Protein AF-A0AAV0N0J2-F1 (afdb_monomer_lite)

Structure (mmCIF, N/CA/C/O backbone):
data_AF-A0AAV0N0J2-F1
#
_entry.id   AF-A0AAV0N0J2-F1
#
loop_
_atom_site.group_PDB
_atom_site.id
_atom_site.type_symbol
_atom_site.label_atom_id
_atom_site.label_alt_id
_atom_site.label_comp_id
_atom_site.label_asym_id
_atom_site.label_entity_id
_atom_site.label_seq_id
_atom_site.pdbx_PDB_ins_code
_atom_site.Cartn_x
_atom_site.Cartn_y
_atom_site.Cartn_z
_atom_site.occupancy
_atom_site.B_iso_or_equiv
_atom_site.auth_seq_id
_atom_site.auth_comp_id
_atom_site.auth_asym_id
_atom_site.auth_atom_id
_atom_site.pdbx_PDB_model_num
ATOM 1 N N . THR A 1 1 ? -34.318 4.533 3.999 1.00 32.94 1 THR A N 1
ATOM 2 C CA . THR A 1 1 ? -33.590 4.376 5.271 1.00 32.94 1 THR A CA 1
ATOM 3 C C . THR A 1 1 ? -32.309 3.668 4.911 1.00 32.94 1 THR A C 1
ATOM 5 O O . THR A 1 1 ? -32.373 2.502 4.565 1.00 32.94 1 THR A O 1
ATOM 8 N N . LEU A 1 2 ? -31.208 4.404 4.753 1.00 43.38 2 LEU A N 1
ATOM 9 C CA . LEU A 1 2 ? -29.936 3.811 4.339 1.00 43.38 2 LEU A CA 1
ATOM 10 C C . LEU A 1 2 ? -29.206 3.418 5.614 1.00 43.38 2 LEU A C 1
ATOM 12 O O . LEU A 1 2 ? -28.840 4.277 6.413 1.00 43.38 2 LEU A O 1
ATOM 16 N N . GLU A 1 3 ? -29.138 2.112 5.825 1.00 39.50 3 GLU A N 1
ATOM 17 C CA . GLU A 1 3 ? -28.487 1.470 6.952 1.00 3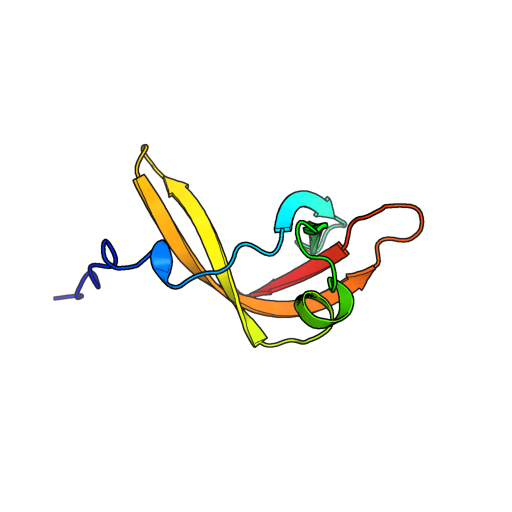9.50 3 GLU A CA 1
ATOM 18 C C . GLU A 1 3 ? -27.018 1.889 6.960 1.00 39.50 3 GLU A C 1
ATOM 20 O O . GLU A 1 3 ? -26.222 1.498 6.107 1.00 39.50 3 GLU A O 1
ATOM 25 N N . ALA A 1 4 ? -26.670 2.747 7.917 1.00 49.09 4 ALA A N 1
ATOM 26 C CA . ALA A 1 4 ? -25.299 2.887 8.352 1.00 49.09 4 ALA A CA 1
ATOM 27 C C . ALA A 1 4 ? -24.922 1.534 8.957 1.00 49.09 4 ALA A C 1
ATOM 29 O O . ALA A 1 4 ? -25.321 1.230 10.080 1.00 49.09 4 ALA A O 1
ATOM 30 N N . VAL A 1 5 ? -24.233 0.701 8.176 1.00 46.62 5 VAL A N 1
ATOM 31 C CA . VAL A 1 5 ? -23.641 -0.540 8.669 1.00 46.62 5 VAL A CA 1
ATOM 32 C C . VAL A 1 5 ? -22.557 -0.145 9.663 1.00 46.62 5 VAL A C 1
ATOM 34 O O . VAL A 1 5 ? -21.426 0.203 9.329 1.00 46.62 5 VAL A O 1
ATOM 37 N N . GLU A 1 6 ? -22.995 -0.117 10.911 1.00 49.78 6 GLU A N 1
ATOM 38 C CA . GLU A 1 6 ? -22.223 -0.105 12.132 1.00 49.78 6 GLU A CA 1
ATOM 39 C C . GLU A 1 6 ? -21.055 -1.088 12.000 1.00 49.78 6 GLU A C 1
ATOM 41 O O . GLU A 1 6 ? -21.232 -2.298 12.023 1.00 49.78 6 GLU A O 1
ATOM 46 N N . THR A 1 7 ? -19.840 -0.573 11.813 1.00 48.00 7 THR A N 1
ATOM 47 C CA . THR A 1 7 ? -18.619 -1.386 11.906 1.00 48.00 7 THR A CA 1
ATOM 48 C C . THR A 1 7 ? -17.709 -0.769 12.963 1.00 48.00 7 THR A C 1
ATOM 50 O O . THR A 1 7 ? -16.569 -0.396 12.711 1.00 48.00 7 THR A O 1
ATOM 53 N N . ALA A 1 8 ? -18.262 -0.592 14.167 1.00 47.81 8 ALA A N 1
ATOM 54 C CA . ALA A 1 8 ? -17.458 -0.493 15.386 1.00 47.81 8 ALA A CA 1
ATOM 55 C C . ALA A 1 8 ? -16.946 -1.883 15.822 1.00 47.81 8 ALA A C 1
ATOM 57 O O . ALA A 1 8 ? -16.040 -1.986 16.648 1.00 47.81 8 ALA A O 1
ATOM 58 N N . GLU A 1 9 ? -17.473 -2.959 15.230 1.00 46.84 9 GLU A N 1
ATOM 59 C CA . GLU A 1 9 ? -16.925 -4.300 15.362 1.00 46.84 9 GLU A CA 1
ATOM 60 C C . GLU A 1 9 ? -15.770 -4.500 14.367 1.00 46.84 9 GLU A C 1
ATOM 62 O O . GLU A 1 9 ? -15.955 -4.501 13.154 1.00 46.84 9 GLU A O 1
ATOM 67 N N . SER A 1 10 ? -14.575 -4.757 14.906 1.00 55.03 10 SER A N 1
ATOM 68 C CA . SER A 1 10 ? -13.493 -5.523 14.270 1.00 55.03 10 SER A CA 1
ATOM 69 C C . SER A 1 10 ? -12.321 -4.827 13.565 1.00 55.03 10 SER A C 1
ATOM 71 O O . SER A 1 10 ? -11.773 -5.368 12.606 1.00 55.03 10 SER A O 1
ATOM 73 N N . VAL A 1 11 ? -11.746 -3.768 14.147 1.00 57.09 11 VAL A N 1
ATOM 74 C CA . VAL A 1 11 ? -10.304 -3.497 13.898 1.00 57.09 11 VAL A CA 1
ATOM 75 C C . VAL A 1 11 ? -9.468 -4.784 14.104 1.00 57.09 11 VAL A C 1
ATOM 77 O O . VAL A 1 11 ? -8.516 -5.028 13.372 1.00 57.09 11 VAL A O 1
ATOM 80 N N . SER A 1 12 ? -9.899 -5.672 15.011 1.00 65.25 12 SER A N 1
ATOM 81 C CA . SER A 1 12 ? -9.311 -6.993 15.279 1.00 65.25 12 SER A CA 1
ATOM 82 C C . SER A 1 12 ? -9.324 -8.000 14.114 1.00 65.25 12 SER A C 1
ATOM 84 O O . SER A 1 12 ? -8.584 -8.976 14.185 1.00 65.25 12 SER A O 1
ATOM 86 N N . ASN A 1 13 ? -10.149 -7.820 13.073 1.00 87.25 13 ASN A N 1
ATOM 87 C CA . ASN A 1 13 ? -10.245 -8.771 11.950 1.00 87.25 13 ASN A CA 1
ATOM 88 C C . ASN A 1 13 ? -9.344 -8.409 10.762 1.00 87.25 13 ASN A C 1
ATOM 90 O O . ASN A 1 13 ? -9.258 -9.173 9.798 1.00 87.25 13 ASN A O 1
ATOM 94 N N . PHE A 1 14 ? -8.678 -7.256 10.808 1.00 90.69 14 PHE A N 1
ATOM 95 C CA . PHE A 1 14 ? -7.796 -6.806 9.742 1.00 90.69 14 PHE A CA 1
ATOM 96 C C . PHE A 1 14 ? -6.334 -6.948 10.149 1.00 90.69 14 PHE A C 1
ATOM 98 O O . PHE A 1 14 ? -5.965 -6.776 11.307 1.00 90.69 14 PHE A O 1
ATOM 105 N N . VAL A 1 15 ? -5.492 -7.245 9.162 1.00 92.62 15 VAL A N 1
ATOM 106 C CA . VAL A 1 15 ? -4.039 -7.262 9.324 1.00 92.62 15 VAL A CA 1
ATOM 107 C C . VAL A 1 15 ? -3.475 -6.076 8.564 1.00 92.62 15 VAL A C 1
ATOM 109 O O . VAL A 1 15 ? -3.693 -5.946 7.358 1.00 92.62 15 VAL A O 1
ATOM 112 N N . GLU A 1 16 ? -2.748 -5.217 9.270 1.00 93.81 16 GLU A N 1
ATOM 113 C CA . GLU A 1 16 ? -2.009 -4.125 8.652 1.00 93.81 16 GLU A CA 1
ATOM 114 C C . GLU A 1 16 ? -0.839 -4.693 7.839 1.00 93.81 16 GLU A C 1
ATOM 116 O O . GLU A 1 16 ? -0.064 -5.512 8.329 1.00 93.81 16 GLU A O 1
ATOM 121 N N . VAL A 1 17 ? -0.735 -4.283 6.574 1.00 95.94 17 VAL A N 1
ATOM 122 C CA . VAL A 1 17 ? 0.311 -4.756 5.645 1.00 95.94 17 VAL A CA 1
ATOM 123 C C . VAL A 1 17 ? 1.209 -3.632 5.128 1.00 95.94 17 VAL A C 1
ATOM 125 O O . VAL A 1 17 ? 2.227 -3.899 4.487 1.00 95.94 17 VAL A O 1
ATOM 128 N N . GLY A 1 18 ? 0.840 -2.381 5.394 1.00 96.06 18 GLY A N 1
ATOM 129 C CA . GLY A 1 18 ? 1.610 -1.198 5.044 1.00 96.06 18 GLY A CA 1
ATOM 130 C C . GLY A 1 18 ? 0.819 0.081 5.281 1.00 96.06 18 GLY A C 1
ATOM 131 O O . GLY A 1 18 ? -0.357 0.038 5.649 1.00 96.06 18 GLY A O 1
ATOM 132 N N . TYR A 1 19 ? 1.462 1.215 5.022 1.00 95.75 19 TYR A N 1
ATOM 133 C CA . TYR A 1 19 ? 0.852 2.539 5.129 1.00 95.75 19 TYR A CA 1
ATOM 134 C C . TYR A 1 19 ? 1.044 3.346 3.843 1.00 95.75 19 TYR A C 1
ATOM 136 O O . TYR A 1 19 ? 2.038 3.194 3.131 1.00 95.75 19 TYR A O 1
ATOM 144 N N . LEU A 1 20 ? 0.079 4.216 3.541 1.00 95.06 20 LEU A N 1
ATOM 145 C CA . LEU A 1 20 ? 0.144 5.140 2.407 1.00 95.06 20 LEU A CA 1
ATOM 146 C C . LEU A 1 20 ? 1.199 6.215 2.716 1.00 95.06 20 LEU A C 1
ATOM 148 O O . LEU A 1 20 ? 1.030 6.978 3.666 1.00 95.06 20 LEU A O 1
ATOM 152 N N . SER A 1 21 ? 2.289 6.263 1.947 1.00 94.75 21 SER A N 1
ATOM 153 C CA . SER A 1 21 ? 3.455 7.104 2.252 1.00 94.75 21 SER A CA 1
ATOM 154 C C . SER A 1 21 ? 3.533 8.380 1.413 1.00 94.75 21 SER A C 1
ATOM 156 O O . SER A 1 21 ? 3.916 9.432 1.921 1.00 94.75 21 SER A O 1
ATOM 158 N N . SER A 1 22 ? 3.179 8.326 0.127 1.00 93.94 22 SER A N 1
ATOM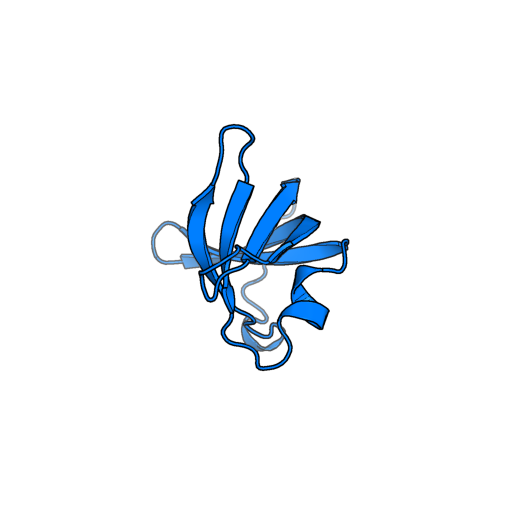 159 C CA . SER A 1 22 ? 3.213 9.498 -0.766 1.00 93.94 22 SER A CA 1
ATOM 160 C C . SER A 1 22 ? 2.374 9.291 -2.024 1.00 93.94 22 SER A C 1
ATOM 162 O O . SER A 1 22 ? 2.033 8.168 -2.373 1.00 93.94 22 SER A O 1
ATOM 164 N N . VAL A 1 23 ? 2.046 10.369 -2.734 1.00 94.19 23 VAL A N 1
ATOM 165 C CA . VAL A 1 23 ? 1.414 10.286 -4.061 1.00 94.19 23 VAL A CA 1
ATOM 166 C C . VAL A 1 23 ? 2.443 9.930 -5.140 1.00 94.19 23 VAL A C 1
ATOM 168 O O . VAL A 1 23 ? 3.631 10.227 -4.997 1.00 94.19 23 VAL A O 1
ATOM 171 N N . HIS A 1 24 ? 1.998 9.306 -6.230 1.00 93.94 24 HIS A N 1
ATOM 172 C CA . HIS A 1 24 ? 2.835 8.948 -7.371 1.00 93.94 24 HIS A CA 1
ATOM 173 C C . HIS A 1 24 ? 2.168 9.328 -8.699 1.00 93.94 24 HIS A C 1
ATOM 175 O O . HIS A 1 24 ? 0.969 9.138 -8.891 1.00 93.94 24 HIS A O 1
ATOM 181 N N . GLY A 1 25 ? 2.963 9.855 -9.632 1.00 91.25 25 GLY A N 1
ATOM 182 C CA . GLY A 1 25 ? 2.494 10.174 -10.980 1.00 91.25 25 GLY A CA 1
ATOM 183 C C . GLY A 1 25 ? 1.379 11.227 -11.023 1.00 91.25 25 GLY A C 1
ATOM 184 O O . GLY A 1 25 ? 1.262 12.077 -10.142 1.00 91.25 25 GLY A O 1
ATOM 185 N N . LEU A 1 26 ? 0.582 11.180 -12.095 1.00 93.25 26 LEU A N 1
ATOM 186 C CA . LEU A 1 26 ? -0.529 12.109 -12.365 1.00 93.25 26 LEU A CA 1
ATOM 187 C C . LEU A 1 26 ? -1.896 11.407 -12.446 1.00 93.25 26 LEU A C 1
ATOM 189 O O . LEU A 1 26 ? -2.916 12.070 -12.608 1.00 93.25 26 LEU A O 1
ATOM 193 N N . HIS A 1 27 ? -1.924 10.077 -12.323 1.00 90.06 27 HIS A N 1
ATOM 194 C CA . HIS A 1 27 ? -3.126 9.251 -12.501 1.00 90.06 27 HIS A CA 1
ATOM 195 C C . HIS A 1 27 ? -3.704 8.732 -11.176 1.00 90.06 27 HIS A C 1
ATOM 197 O O . HIS A 1 27 ? -4.467 7.771 -11.168 1.00 90.06 27 HIS A O 1
ATOM 203 N N . GLY A 1 28 ? -3.338 9.351 -10.050 1.00 89.19 28 GLY A N 1
ATOM 204 C CA . GLY A 1 28 ? -3.819 8.939 -8.728 1.00 89.19 28 GLY A CA 1
ATOM 205 C C . GLY A 1 28 ? -3.162 7.665 -8.191 1.00 89.19 28 GLY A C 1
ATOM 206 O O . GLY A 1 28 ? -3.747 6.989 -7.349 1.00 89.19 28 GLY A O 1
ATOM 207 N N . GLU A 1 29 ? -1.959 7.325 -8.664 1.00 95.50 29 GLU A N 1
ATOM 208 C CA . GLU A 1 29 ? -1.162 6.253 -8.067 1.00 95.50 29 GLU A CA 1
ATOM 209 C C . GLU A 1 29 ? -0.651 6.690 -6.683 1.00 95.50 29 GLU A C 1
ATOM 211 O O . GLU A 1 29 ? -0.401 7.872 -6.426 1.00 95.50 29 GLU A O 1
ATOM 216 N N . ILE A 1 30 ? -0.475 5.735 -5.772 1.00 95.44 30 ILE A N 1
ATOM 217 C CA . ILE A 1 30 ? -0.029 6.005 -4.399 1.00 95.44 30 ILE A CA 1
ATOM 218 C C . ILE A 1 30 ? 1.134 5.078 -4.050 1.00 95.44 30 ILE A C 1
ATOM 220 O O . ILE A 1 30 ? 1.102 3.888 -4.355 1.00 95.44 30 ILE A O 1
ATOM 224 N N . CYS A 1 31 ? 2.156 5.621 -3.392 1.00 96.75 31 CYS A N 1
ATOM 225 C CA . CYS A 1 31 ? 3.228 4.845 -2.789 1.00 96.75 31 CYS A CA 1
ATOM 226 C C . CYS A 1 31 ? 2.788 4.280 -1.432 1.00 96.75 31 CYS A C 1
ATOM 228 O O . CYS A 1 31 ? 2.260 5.012 -0.593 1.00 96.75 31 CYS A O 1
ATOM 230 N N . VAL A 1 32 ? 3.058 2.998 -1.206 1.00 97.31 32 VAL A N 1
ATOM 231 C CA . VAL A 1 32 ? 2.849 2.290 0.056 1.00 97.31 32 VAL A CA 1
ATOM 232 C C . VAL A 1 32 ? 4.168 1.744 0.560 1.00 97.31 32 VAL A C 1
ATOM 234 O O . VAL A 1 32 ? 4.891 1.063 -0.171 1.00 97.31 32 VAL A O 1
ATOM 237 N N . ASP A 1 33 ? 4.453 2.007 1.825 1.00 97.31 33 ASP A N 1
ATOM 238 C CA . ASP A 1 33 ? 5.596 1.419 2.503 1.00 97.31 33 ASP A CA 1
ATOM 239 C C . ASP A 1 33 ? 5.124 0.128 3.201 1.00 97.31 33 ASP A C 1
ATOM 241 O O . ASP A 1 33 ? 4.166 0.163 3.983 1.00 97.31 33 ASP A O 1
ATOM 245 N N . PRO A 1 34 ? 5.731 -1.032 2.893 1.00 97.00 34 PRO A N 1
ATOM 246 C CA . PRO A 1 34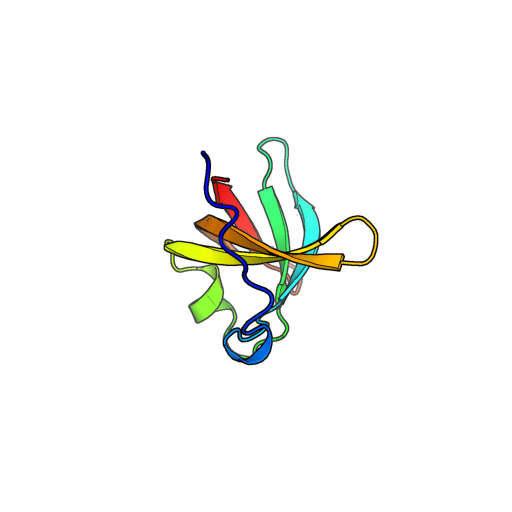 ? 5.329 -2.309 3.464 1.00 97.00 34 PRO A CA 1
ATOM 247 C C . PRO A 1 34 ? 5.693 -2.403 4.946 1.00 97.00 34 PRO A C 1
ATOM 249 O O . PRO A 1 34 ? 6.821 -2.107 5.336 1.00 97.00 34 PRO A O 1
ATOM 252 N N . THR A 1 35 ? 4.768 -2.925 5.750 1.00 96.56 35 THR A N 1
ATOM 253 C CA . THR A 1 35 ? 5.029 -3.390 7.129 1.00 96.56 35 THR A CA 1
ATOM 254 C C . THR A 1 35 ? 5.049 -4.920 7.225 1.00 96.56 35 THR A C 1
ATOM 256 O O . THR A 1 35 ? 5.222 -5.484 8.300 1.00 96.56 35 THR A O 1
ATOM 259 N N . THR A 1 36 ? 4.881 -5.602 6.090 1.00 94.75 36 THR A N 1
ATOM 260 C CA . THR A 1 36 ? 4.876 -7.061 5.949 1.00 94.75 36 THR A CA 1
ATOM 261 C C . THR A 1 36 ? 6.184 -7.578 5.344 1.00 94.75 36 THR A C 1
ATOM 263 O O . THR A 1 36 ? 6.787 -6.905 4.509 1.00 94.75 36 THR A O 1
ATOM 266 N N . ASP A 1 37 ? 6.568 -8.809 5.692 1.00 95.25 37 ASP A N 1
ATOM 267 C CA . ASP A 1 37 ? 7.746 -9.490 5.131 1.00 95.25 37 ASP A CA 1
ATOM 268 C C . ASP A 1 37 ? 7.536 -10.036 3.706 1.00 95.25 37 ASP A C 1
ATOM 270 O O . ASP A 1 37 ? 8.500 -10.425 3.055 1.00 95.25 37 ASP A O 1
ATOM 274 N N . PHE A 1 38 ? 6.291 -10.064 3.214 1.00 94.94 38 PHE A N 1
ATOM 275 C CA . PHE A 1 38 ? 5.933 -10.612 1.895 1.00 94.94 38 PHE A CA 1
ATOM 276 C C . PHE A 1 38 ? 5.151 -9.597 1.044 1.00 94.94 38 PHE A C 1
ATOM 278 O O . PHE A 1 38 ? 3.999 -9.859 0.661 1.00 94.94 38 PHE A O 1
ATOM 285 N N . PRO A 1 39 ? 5.697 -8.394 0.798 1.00 95.25 39 PRO A N 1
ATOM 286 C CA . PRO A 1 39 ? 4.965 -7.318 0.139 1.00 95.25 39 PRO A CA 1
ATOM 287 C C . PRO A 1 39 ? 4.527 -7.686 -1.279 1.00 95.25 39 PRO A C 1
ATOM 289 O O . PRO A 1 39 ? 3.411 -7.359 -1.680 1.00 95.25 39 PRO A O 1
ATOM 292 N N . GLU A 1 40 ? 5.325 -8.468 -2.000 1.00 94.88 40 GLU A N 1
ATOM 293 C CA . GLU A 1 40 ? 4.995 -8.980 -3.323 1.00 94.88 40 GLU A CA 1
ATOM 294 C C . GLU A 1 40 ? 3.704 -9.798 -3.323 1.00 94.88 40 GLU A C 1
ATOM 296 O O . GLU A 1 40 ? 2.870 -9.628 -4.209 1.00 94.88 40 GLU A O 1
ATOM 301 N N . LEU A 1 41 ? 3.450 -10.607 -2.292 1.00 94.19 41 LEU A N 1
ATOM 302 C CA . LEU A 1 41 ? 2.211 -11.380 -2.187 1.00 94.19 41 LEU A CA 1
ATOM 303 C C . LEU A 1 41 ? 0.997 -10.514 -1.829 1.00 94.19 41 LEU A C 1
ATOM 305 O O . LEU A 1 41 ? -0.136 -10.914 -2.112 1.00 94.19 41 LEU A O 1
ATOM 309 N N . ARG A 1 42 ? 1.212 -9.352 -1.197 1.00 95.06 42 ARG A N 1
ATOM 310 C CA . ARG A 1 42 ? 0.140 -8.446 -0.749 1.00 95.06 42 ARG A CA 1
ATOM 311 C C . ARG A 1 42 ? -0.241 -7.409 -1.798 1.00 95.06 42 ARG A C 1
ATOM 313 O O . ARG A 1 42 ? -1.428 -7.091 -1.927 1.00 95.06 42 ARG A O 1
ATOM 320 N N . PHE A 1 43 ? 0.744 -6.925 -2.543 1.00 96.31 43 PHE A N 1
ATOM 321 C CA . PHE A 1 43 ? 0.634 -5.735 -3.377 1.00 96.31 43 PHE A CA 1
ATOM 322 C C . PHE A 1 43 ? 0.623 -6.024 -4.877 1.00 96.31 43 PHE A C 1
ATOM 324 O O . PHE A 1 43 ? 0.016 -5.256 -5.609 1.00 96.31 43 PHE A O 1
ATOM 331 N N . SER A 1 44 ? 1.177 -7.147 -5.348 1.00 94.94 44 SER A N 1
ATOM 332 C CA . SER A 1 44 ? 1.122 -7.486 -6.785 1.00 94.94 44 SER A CA 1
ATOM 333 C C . SER A 1 44 ? -0.223 -8.060 -7.245 1.00 94.94 44 SER A C 1
ATOM 335 O O . SER A 1 44 ? -0.515 -8.080 -8.437 1.00 94.94 44 SER A O 1
ATOM 337 N N . LYS A 1 45 ? -1.044 -8.567 -6.314 1.00 94.56 45 LYS A N 1
ATOM 338 C CA . LYS A 1 45 ? -2.292 -9.278 -6.628 1.00 94.56 45 LYS A CA 1
ATOM 339 C C . LYS A 1 45 ? -3.504 -8.345 -6.540 1.00 94.56 45 LYS A C 1
ATOM 341 O O . LYS A 1 45 ? -3.823 -7.929 -5.421 1.00 94.56 45 LYS A O 1
ATOM 346 N N . PRO A 1 46 ? -4.228 -8.094 -7.646 1.00 96.06 46 PRO A N 1
ATOM 347 C CA . PRO A 1 46 ? -5.452 -7.297 -7.625 1.00 96.06 46 PRO A CA 1
ATOM 348 C C . PRO A 1 46 ? -6.532 -7.874 -6.698 1.00 96.06 46 PRO A C 1
ATOM 350 O O . PRO A 1 46 ? -6.525 -9.064 -6.364 1.00 96.06 46 PRO A O 1
ATOM 353 N N . GLY A 1 47 ? -7.480 -7.032 -6.290 1.00 96.19 47 GLY A N 1
ATOM 354 C CA . GLY A 1 47 ? -8.681 -7.426 -5.555 1.00 96.19 47 GLY A CA 1
ATOM 355 C C . GLY A 1 47 ? -9.000 -6.540 -4.353 1.00 96.19 47 GLY A C 1
ATOM 356 O O . GLY A 1 47 ? -8.361 -5.519 -4.112 1.00 96.19 47 GLY A O 1
ATOM 357 N N . ARG A 1 48 ? -10.001 -6.956 -3.570 1.00 95.81 48 ARG A N 1
ATOM 358 C CA . ARG A 1 48 ? -10.500 -6.193 -2.415 1.00 95.81 48 ARG A CA 1
ATOM 359 C C . ARG A 1 48 ? -9.427 -5.965 -1.354 1.00 95.81 48 ARG A C 1
ATOM 361 O O . ARG A 1 48 ? -8.680 -6.887 -1.003 1.00 95.81 48 ARG A O 1
ATOM 368 N N . ARG A 1 49 ? -9.367 -4.737 -0.850 1.00 95.31 49 ARG A N 1
ATOM 369 C CA . ARG A 1 49 ? -8.483 -4.255 0.213 1.00 95.31 49 ARG A CA 1
ATOM 370 C C . ARG A 1 49 ? -9.252 -3.296 1.119 1.00 95.31 49 ARG A C 1
ATOM 372 O O . ARG A 1 49 ? -10.368 -2.894 0.807 1.00 95.31 49 ARG A O 1
ATOM 379 N N . TRP A 1 50 ? -8.631 -2.935 2.235 1.00 95.38 50 TRP A N 1
ATOM 380 C CA . TRP A 1 50 ? -9.219 -2.051 3.232 1.00 95.38 50 TRP A CA 1
ATOM 381 C C . TRP A 1 50 ? -8.247 -0.930 3.568 1.00 95.38 50 TRP A C 1
ATOM 383 O O . TRP A 1 50 ? -7.079 -1.186 3.859 1.00 95.38 50 TRP A O 1
ATOM 393 N N . LEU A 1 51 ? -8.736 0.306 3.521 1.00 94.12 51 LEU A N 1
ATOM 394 C CA . LEU A 1 51 ? -8.008 1.490 3.953 1.00 94.12 51 LEU A CA 1
ATOM 395 C C . LEU A 1 51 ? -8.526 1.925 5.315 1.00 94.12 51 LEU A C 1
ATOM 397 O O . LEU A 1 51 ? -9.719 2.166 5.495 1.00 94.12 51 LEU A O 1
ATOM 401 N N . LYS A 1 52 ? -7.607 2.044 6.267 1.00 93.06 52 LYS A N 1
ATOM 402 C CA . LYS A 1 52 ? -7.879 2.604 7.585 1.00 93.06 52 LYS A CA 1
ATOM 403 C C . LYS A 1 52 ? -7.605 4.108 7.547 1.00 93.06 52 LYS A C 1
ATOM 405 O O . LYS A 1 52 ? -6.502 4.522 7.202 1.00 93.06 52 LYS A O 1
ATOM 410 N N . GLN A 1 53 ? -8.594 4.917 7.912 1.00 90.38 53 GLN A N 1
ATOM 411 C CA . GLN A 1 53 ? -8.498 6.377 7.963 1.00 90.38 53 GLN A CA 1
ATOM 412 C C . GLN A 1 53 ? -9.054 6.918 9.283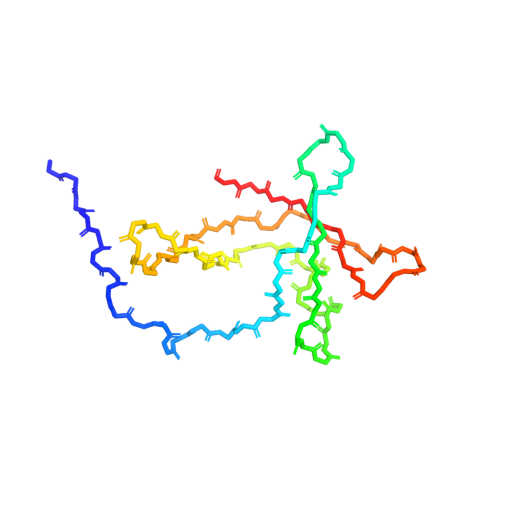 1.00 90.38 53 GLN A C 1
ATOM 414 O O . GLN A 1 53 ? -9.959 6.330 9.869 1.00 90.38 53 GLN A O 1
ATOM 419 N N . SER A 1 54 ? -8.520 8.046 9.754 1.00 89.44 54 SER A N 1
ATOM 420 C CA . SER A 1 54 ? -9.067 8.764 10.910 1.00 89.44 54 SER A CA 1
ATOM 421 C C . SER A 1 54 ? -9.875 9.962 10.421 1.00 89.44 54 SER A C 1
ATOM 423 O O . SER A 1 54 ? -9.321 10.889 9.832 1.00 89.44 54 SER A O 1
ATOM 425 N N . VAL A 1 55 ? -11.188 9.938 10.648 1.00 88.62 55 VAL A N 1
ATOM 426 C CA . VAL A 1 55 ? -12.122 11.003 10.260 1.00 88.62 55 VAL A CA 1
ATOM 427 C C . VAL A 1 55 ? -12.784 11.539 11.522 1.00 88.62 55 VAL A C 1
ATOM 429 O O . VAL A 1 55 ? -13.452 10.802 12.244 1.00 88.62 55 VAL A O 1
ATOM 432 N N . ASN A 1 56 ? -12.593 12.829 11.815 1.00 90.56 56 ASN A N 1
ATOM 433 C CA . ASN A 1 56 ? -13.116 13.488 13.023 1.00 90.56 56 ASN A CA 1
ATOM 434 C C . ASN A 1 56 ? -12.771 12.742 14.330 1.00 90.56 56 ASN A C 1
ATOM 436 O O . ASN A 1 56 ? -13.600 12.633 15.232 1.00 90.56 56 ASN A O 1
ATOM 440 N N . GLY A 1 57 ? -11.554 12.191 14.413 1.00 88.50 57 G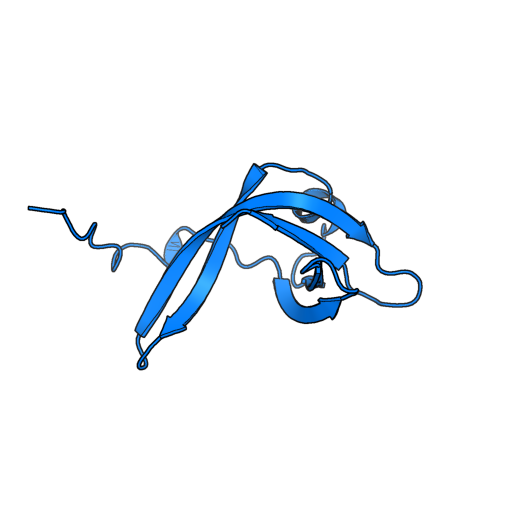LY A N 1
ATOM 441 C CA . GLY A 1 57 ? -11.078 11.434 15.575 1.00 88.50 57 GLY A CA 1
ATOM 442 C C . GLY A 1 57 ? -11.655 10.021 15.702 1.00 88.50 57 GLY A C 1
ATOM 443 O O . GLY A 1 57 ? -11.390 9.354 16.699 1.00 88.50 57 GLY A O 1
ATOM 444 N N . LYS A 1 58 ? -12.430 9.553 14.716 1.00 88.19 58 LYS A N 1
ATOM 445 C CA . LYS A 1 58 ? -12.932 8.179 14.641 1.00 88.19 58 LYS A CA 1
ATOM 446 C C . LYS A 1 58 ? -12.171 7.403 13.579 1.00 88.19 58 LYS A C 1
ATOM 448 O O . LYS A 1 58 ? -11.980 7.893 12.468 1.00 88.19 58 LYS A O 1
ATOM 453 N N . GLU A 1 59 ? -11.773 6.182 13.913 1.00 89.06 59 GLU A N 1
ATOM 454 C CA . GLU A 1 59 ? -11.219 5.260 12.928 1.00 89.06 59 GLU A CA 1
ATOM 455 C C . GLU A 1 59 ? -12.348 4.718 12.047 1.00 89.06 59 GLU A C 1
ATOM 457 O O . GLU A 1 59 ? -13.364 4.233 12.542 1.00 89.06 59 GLU A O 1
ATOM 462 N N . VAL A 1 60 ? -12.168 4.824 10.734 1.00 91.31 60 VAL A N 1
ATOM 463 C CA . VAL A 1 60 ? -13.077 4.309 9.713 1.00 91.31 60 VAL A CA 1
ATOM 464 C C . VAL A 1 60 ? -12.273 3.392 8.805 1.00 91.31 60 VAL A C 1
ATOM 466 O O . VAL A 1 60 ? -11.170 3.737 8.378 1.00 91.31 60 VAL A O 1
ATOM 469 N N . ILE A 1 61 ? -12.832 2.224 8.510 1.00 92.56 61 ILE A N 1
ATOM 470 C CA . ILE A 1 61 ? -12.266 1.281 7.551 1.00 92.56 61 ILE A CA 1
ATOM 471 C C . ILE A 1 61 ? -13.127 1.328 6.294 1.00 92.56 61 ILE A C 1
ATOM 473 O O . ILE A 1 61 ? -14.339 1.146 6.362 1.00 92.56 61 ILE A O 1
ATOM 477 N N . GLN A 1 62 ? -12.497 1.594 5.156 1.00 92.56 62 GLN A N 1
ATOM 478 C CA . GLN A 1 62 ? -13.156 1.691 3.862 1.00 92.56 62 GLN A CA 1
ATOM 479 C C . GLN A 1 62 ? -12.675 0.570 2.942 1.00 92.56 62 GLN A C 1
ATOM 481 O O . GLN A 1 62 ? -11.472 0.348 2.809 1.00 92.56 62 GLN A O 1
ATOM 486 N N . GLU A 1 63 ? -13.609 -0.125 2.299 1.00 93.94 63 GLU A N 1
ATOM 487 C CA . GLU A 1 63 ? -13.294 -1.090 1.245 1.00 93.94 63 GLU A CA 1
ATOM 488 C C . GLU A 1 63 ? -12.849 -0.362 -0.030 1.00 93.94 63 GLU A C 1
ATOM 490 O O . GLU A 1 63 ? -13.438 0.646 -0.417 1.00 93.94 63 GLU A O 1
ATOM 495 N N . VAL A 1 64 ? -11.800 -0.874 -0.672 1.00 94.75 64 VAL A N 1
ATOM 496 C CA . VAL A 1 64 ? -11.297 -0.405 -1.970 1.00 94.75 64 VAL A CA 1
ATOM 497 C C . VAL A 1 64 ? -10.891 -1.593 -2.838 1.00 94.75 64 VAL A C 1
ATOM 499 O O . VAL A 1 64 ? -10.548 -2.668 -2.337 1.00 94.75 64 VAL A O 1
ATOM 502 N N . GLU A 1 65 ? -10.871 -1.404 -4.151 1.00 96.75 65 GLU A N 1
ATOM 503 C CA . GLU A 1 65 ? -10.377 -2.401 -5.098 1.00 96.75 65 GLU A CA 1
ATOM 504 C C . GLU A 1 65 ? -8.948 -2.045 -5.530 1.00 96.75 65 GLU A C 1
ATOM 506 O O . GLU A 1 65 ? -8.718 -1.018 -6.165 1.00 96.75 65 GLU A O 1
ATOM 511 N N . LEU A 1 66 ? -7.971 -2.891 -5.192 1.00 96.94 66 LEU A N 1
ATOM 512 C CA . LEU A 1 66 ? -6.613 -2.796 -5.728 1.00 96.94 66 LEU A CA 1
ATOM 513 C C . LEU A 1 66 ? -6.620 -3.311 -7.170 1.00 96.94 66 LEU A C 1
ATOM 515 O O . LEU A 1 66 ? -6.924 -4.481 -7.401 1.00 96.94 66 LEU A O 1
ATOM 519 N N . LEU A 1 67 ? -6.273 -2.451 -8.122 1.00 96.69 67 LEU A N 1
ATOM 520 C CA . LEU A 1 67 ? -6.258 -2.781 -9.547 1.00 96.69 67 LEU A CA 1
ATOM 521 C C . LEU A 1 67 ? -4.900 -3.327 -9.986 1.00 96.69 67 LEU A C 1
ATOM 523 O O . LEU A 1 67 ? -4.838 -4.309 -10.718 1.00 96.69 67 LEU A O 1
ATOM 527 N N . GLU A 1 68 ? -3.822 -2.701 -9.522 1.00 96.00 68 GLU A N 1
ATOM 528 C CA . GLU A 1 68 ? -2.452 -3.051 -9.887 1.00 96.00 68 GLU A CA 1
ATOM 529 C C . GLU A 1 68 ? -1.490 -2.619 -8.779 1.00 96.00 68 GLU A C 1
ATOM 531 O O . GLU A 1 68 ? -1.731 -1.631 -8.077 1.00 96.00 68 GLU A O 1
ATOM 536 N N . GLY A 1 69 ? -0.383 -3.348 -8.642 1.00 96.62 69 GLY A N 1
ATOM 537 C CA . GLY A 1 69 ? 0.726 -2.931 -7.806 1.00 96.62 69 GLY A CA 1
ATOM 538 C C . GLY A 1 69 ? 2.069 -3.394 -8.335 1.00 96.62 69 GLY A C 1
ATOM 539 O O . GLY A 1 69 ? 2.226 -4.526 -8.795 1.00 96.62 69 GLY A O 1
ATOM 540 N N . ARG A 1 70 ? 3.054 -2.504 -8.233 1.00 96.00 70 ARG A N 1
ATOM 541 C CA . ARG A 1 70 ? 4.431 -2.744 -8.664 1.00 96.00 70 ARG A CA 1
ATOM 542 C C . ARG A 1 70 ? 5.423 -2.200 -7.651 1.00 96.00 70 ARG A C 1
ATOM 544 O O . ARG A 1 70 ? 5.131 -1.255 -6.919 1.00 96.00 70 ARG A O 1
ATOM 551 N N . GLU A 1 71 ? 6.624 -2.753 -7.658 1.00 95.44 71 GLU A N 1
ATOM 552 C CA . GLU A 1 71 ? 7.728 -2.191 -6.890 1.00 95.44 71 GLU A CA 1
ATOM 553 C C . GLU A 1 71 ? 8.090 -0.790 -7.393 1.00 95.44 71 GLU A C 1
ATOM 555 O O . GLU A 1 71 ? 7.917 -0.449 -8.571 1.00 95.44 71 GLU A O 1
ATOM 560 N N . ASN A 1 72 ? 8.592 0.036 -6.481 1.00 94.38 72 ASN A N 1
ATOM 561 C CA . ASN A 1 72 ? 9.127 1.349 -6.790 1.00 94.38 72 ASN A CA 1
ATOM 562 C C . ASN A 1 72 ? 10.654 1.250 -6.935 1.00 94.38 72 ASN A C 1
ATOM 564 O O . ASN A 1 72 ? 11.347 1.134 -5.922 1.00 94.38 72 ASN A O 1
ATOM 568 N N . PRO A 1 73 ? 11.212 1.281 -8.159 1.00 90.00 73 PRO A N 1
ATOM 569 C CA . PRO A 1 73 ? 12.634 1.030 -8.361 1.00 90.00 73 PRO A CA 1
ATOM 570 C C . PRO A 1 73 ? 13.512 1.971 -7.529 1.00 90.00 73 PRO A C 1
ATOM 572 O O . PRO A 1 73 ? 13.340 3.190 -7.544 1.00 90.00 73 PRO A O 1
ATOM 575 N N . GLY A 1 74 ? 14.460 1.399 -6.787 1.00 89.12 74 GLY A N 1
ATOM 576 C CA . GLY A 1 74 ? 15.371 2.157 -5.923 1.00 89.12 74 GLY A CA 1
ATOM 577 C C . GLY A 1 74 ? 14.754 2.661 -4.613 1.00 89.12 74 GLY A C 1
ATOM 578 O O . GLY A 1 74 ? 15.438 3.348 -3.855 1.00 89.12 74 GLY A O 1
ATOM 579 N N . LYS A 1 75 ? 13.496 2.318 -4.310 1.00 89.00 75 LYS A N 1
ATOM 580 C CA . LYS A 1 75 ? 12.831 2.625 -3.039 1.00 89.00 75 LYS A CA 1
ATOM 581 C C . LYS A 1 75 ? 12.258 1.352 -2.425 1.00 89.00 75 LYS A C 1
ATOM 583 O O . LYS A 1 75 ? 11.834 0.440 -3.121 1.00 89.00 75 LYS A O 1
ATOM 588 N N . ARG A 1 76 ? 12.200 1.297 -1.095 1.00 89.38 76 ARG A N 1
ATOM 589 C CA . ARG A 1 76 ? 11.560 0.190 -0.361 1.00 89.38 76 ARG A CA 1
ATOM 590 C C . ARG A 1 76 ? 10.045 0.392 -0.260 1.00 89.38 76 ARG A C 1
ATOM 592 O O . ARG A 1 76 ? 9.477 0.207 0.807 1.00 89.38 76 ARG A O 1
ATOM 599 N N . SER A 1 77 ? 9.415 0.827 -1.347 1.00 95.31 77 SER A N 1
ATOM 600 C CA . SER A 1 77 ? 7.983 1.118 -1.409 1.00 95.31 77 SER A CA 1
ATOM 601 C C . SER A 1 77 ? 7.355 0.537 -2.668 1.00 95.31 77 SER A C 1
ATOM 603 O O . SER A 1 77 ? 8.046 0.124 -3.601 1.00 95.31 77 SER A O 1
ATOM 605 N N . TRP A 1 78 ? 6.031 0.480 -2.674 1.00 97.31 78 TRP A N 1
ATOM 606 C CA . TRP A 1 78 ? 5.214 -0.064 -3.750 1.00 97.31 78 TRP A CA 1
ATOM 607 C C . TRP A 1 78 ? 4.336 1.024 -4.331 1.00 97.31 78 TRP A C 1
ATOM 609 O O . TRP A 1 78 ? 3.800 1.825 -3.582 1.00 97.31 78 TRP A O 1
ATOM 619 N N . VAL A 1 79 ? 4.174 1.058 -5.647 1.00 97.25 79 VAL A N 1
ATOM 620 C CA . VAL A 1 79 ? 3.237 1.964 -6.313 1.00 97.25 79 VAL A CA 1
ATOM 621 C C . VAL A 1 79 ? 1.969 1.193 -6.636 1.00 97.25 79 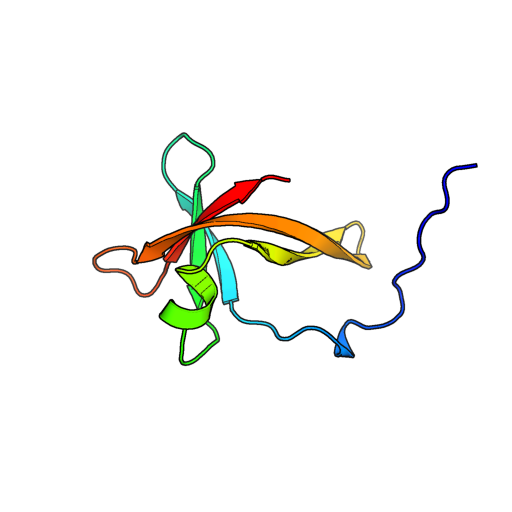VAL A C 1
ATOM 623 O O . VAL A 1 79 ? 2.037 0.168 -7.314 1.00 97.25 79 VAL A O 1
ATOM 626 N N . LEU A 1 80 ? 0.839 1.687 -6.138 1.00 97.25 80 LEU A N 1
ATOM 627 C CA . LEU A 1 80 ? -0.456 1.023 -6.198 1.00 97.25 80 LEU A CA 1
ATOM 628 C C . LEU A 1 80 ? -1.504 1.901 -6.886 1.00 97.25 80 LEU A C 1
ATOM 630 O O . LEU A 1 80 ? -1.544 3.119 -6.684 1.00 97.25 80 LEU A O 1
ATOM 634 N N . THR A 1 81 ? -2.379 1.253 -7.650 1.00 96.69 81 THR A N 1
ATOM 635 C CA . THR A 1 81 ? -3.547 1.863 -8.292 1.00 96.69 81 THR A CA 1
ATOM 636 C C . THR A 1 81 ? -4.815 1.251 -7.719 1.00 96.69 81 THR A C 1
ATOM 638 O O . THR A 1 81 ? -4.952 0.029 -7.656 1.00 96.69 81 THR A O 1
ATOM 641 N N . TRP A 1 82 ? -5.765 2.097 -7.332 1.00 92.94 82 TRP A N 1
ATOM 642 C CA . TRP A 1 82 ? -6.981 1.681 -6.639 1.00 92.94 82 TRP A CA 1
ATOM 643 C C . TRP A 1 82 ? -8.220 2.232 -7.329 1.00 92.94 82 TRP A C 1
ATOM 645 O O . TRP A 1 82 ? -8.169 3.275 -7.984 1.00 92.94 82 TRP A O 1
ATOM 655 N N . ARG A 1 83 ? -9.348 1.569 -7.104 1.00 92.75 83 ARG A N 1
ATOM 656 C CA . ARG A 1 83 ? -10.684 2.106 -7.338 1.00 92.75 83 ARG A CA 1
ATOM 657 C C . ARG A 1 83 ? -11.413 2.210 -6.000 1.00 92.75 83 ARG A C 1
ATOM 659 O O . ARG A 1 83 ? -11.379 1.273 -5.201 1.00 92.75 83 ARG A O 1
ATOM 666 N N . ILE A 1 84 ? -12.016 3.376 -5.778 1.00 83.50 84 ILE A N 1
ATOM 667 C CA . ILE A 1 84 ? -12.860 3.709 -4.624 1.00 83.50 84 ILE A CA 1
ATOM 668 C C . ILE A 1 84 ? -14.324 3.526 -5.014 1.00 83.50 84 ILE A C 1
ATOM 670 O O . ILE A 1 84 ? -14.647 3.848 -6.182 1.00 83.50 84 ILE A O 1
#

Radius of gyration: 14.02 Å; chains: 1; bounding box: 49×25×28 Å

Organism: NCBI:txid586396

pLDDT: mean 87.26, std 16.37, range [32.94, 97.31]

Foldseek 3Di:
DDDPPDVPDDPPPDDDFWDFDAADDDQGKTKTQGPDPCVCVVAADWAKDWDWDQDPNDTDIDIKTWDGKDDDPPDNIIITDIGD

Secondary structure (DSSP, 8-state):
--------S-GGG----EEEEEEETTTTEEEEEE-SS-HHHHHSS-EEEEEEEEETTEEEEEEEEEEEEEE-TTSS-EEEEEE-

InterPro domains:
  IPR002676 RimM, N-terminal [PF01782] (17-80)
  IPR009000 Translation protein, beta-barrel domain superfamily [SSF50447] (14-70)
  IPR011961 Ribosome maturation factor RimM [PTHR33692] (5-80)
  IPR036976 RimM, N-terminal domain superfamily [G3DSA:2.40.30.60] (5-83)

Sequence (84 aa):
TLEAVETAESVSNFVEVGYLSSVHGLHGEICVDPTTDFPELRFSKPGRRWLKQSVNGKEVIQEVELLEGRENPGKRSWVLTWRI